Protein AF-A0A953JM19-F1 (afdb_monomer_lite)

Radius of gyration: 21.64 Å; chains: 1; bounding box: 44×24×73 Å

Secondary structure (DSSP, 8-state):
---SSGGGGGSS---TTTHHHHHHHHHHHHHHHHTT----HHHHHHHHHHHTTS-TT-HHHHHHHHHHHH--SGGGHHHHHHHHHHHHHHHHHHHHHHHHHHHHHHHHHTPPPHHHHHHHTT--

Structure (mmCIF, N/CA/C/O backbone):
data_AF-A0A953JM19-F1
#
_entry.id   AF-A0A953JM19-F1
#
loop_
_atom_site.group_PDB
_atom_site.id
_atom_site.type_symbol
_atom_site.label_atom_id
_atom_site.label_alt_id
_atom_site.label_comp_id
_atom_site.label_asym_id
_atom_site.label_entity_id
_atom_site.label_seq_id
_atom_site.pdbx_PDB_ins_code
_atom_site.Cartn_x
_atom_site.Cartn_y
_atom_site.Cartn_z
_atom_site.occupancy
_atom_site.B_iso_or_equiv
_atom_site.auth_seq_id
_atom_site.auth_comp_id
_atom_site.auth_asym_id
_atom_site.auth_atom_id
_atom_site.pdbx_PDB_model_num
ATOM 1 N N . MET A 1 1 ? 21.777 -11.197 17.046 1.00 41.91 1 MET A N 1
ATOM 2 C CA . MET A 1 1 ? 21.443 -10.700 15.691 1.00 41.91 1 MET A CA 1
ATOM 3 C C . MET A 1 1 ? 19.982 -10.290 15.725 1.00 41.91 1 MET A C 1
ATOM 5 O O . MET A 1 1 ? 19.104 -11.101 15.475 1.00 41.91 1 MET A O 1
ATOM 9 N N . SER A 1 2 ? 19.749 -9.074 16.212 1.00 42.09 2 SER A N 1
ATOM 10 C CA . SER A 1 2 ? 18.613 -8.709 17.068 1.00 42.09 2 SER A CA 1
ATOM 11 C C . SER A 1 2 ? 17.627 -7.744 16.399 1.00 42.09 2 SER A C 1
ATOM 13 O O . SER A 1 2 ? 17.140 -6.831 17.051 1.00 42.09 2 SER A O 1
ATOM 15 N N . ASP A 1 3 ? 17.311 -7.939 15.116 1.00 39.09 3 ASP A N 1
ATOM 16 C CA . ASP A 1 3 ? 16.615 -6.908 14.322 1.00 39.09 3 ASP A CA 1
ATOM 17 C C . ASP A 1 3 ? 15.365 -7.389 13.561 1.00 39.09 3 ASP A C 1
ATOM 19 O O . ASP A 1 3 ? 15.067 -6.928 12.462 1.00 39.09 3 ASP A O 1
ATOM 23 N N . LEU A 1 4 ? 14.579 -8.299 14.151 1.00 40.91 4 LEU A N 1
ATOM 24 C CA . LEU A 1 4 ? 13.242 -8.643 13.625 1.00 40.91 4 LEU A CA 1
ATOM 25 C C . LEU A 1 4 ? 12.079 -7.992 14.398 1.00 40.91 4 LEU A C 1
ATOM 27 O O . LEU A 1 4 ? 10.954 -7.976 13.907 1.00 40.91 4 LEU A O 1
ATOM 31 N N . ALA A 1 5 ? 12.340 -7.403 15.571 1.00 34.78 5 ALA A N 1
ATOM 32 C CA . ALA A 1 5 ? 11.312 -6.769 16.406 1.00 34.78 5 ALA A CA 1
ATOM 33 C C . ALA A 1 5 ? 11.057 -5.283 16.067 1.00 34.78 5 ALA A C 1
ATOM 35 O O . ALA A 1 5 ? 10.039 -4.729 16.470 1.00 34.78 5 ALA A O 1
ATOM 36 N N . SER A 1 6 ? 11.938 -4.636 15.294 1.00 34.44 6 SER A N 1
ATOM 37 C CA . SER A 1 6 ? 11.871 -3.185 15.039 1.00 34.44 6 SER A CA 1
ATOM 38 C C . SER A 1 6 ? 10.896 -2.789 13.912 1.00 34.44 6 SER A C 1
ATOM 40 O O . SER A 1 6 ? 10.462 -1.643 13.817 1.00 34.44 6 SER A O 1
ATOM 42 N N . ALA A 1 7 ? 10.467 -3.738 13.069 1.00 38.97 7 ALA A N 1
ATOM 43 C CA . ALA A 1 7 ? 9.561 -3.454 11.949 1.00 38.97 7 ALA A CA 1
ATOM 44 C C . ALA A 1 7 ? 8.065 -3.424 12.327 1.00 38.97 7 ALA A C 1
ATOM 46 O O . ALA A 1 7 ? 7.259 -2.901 11.557 1.00 38.97 7 ALA A O 1
ATOM 47 N N . ALA A 1 8 ? 7.684 -3.949 13.498 1.00 36.97 8 ALA A N 1
ATOM 48 C CA . ALA A 1 8 ? 6.287 -4.009 13.944 1.00 36.97 8 ALA A CA 1
ATOM 49 C C . ALA A 1 8 ? 5.750 -2.663 14.480 1.00 36.97 8 ALA A C 1
ATOM 51 O O . ALA A 1 8 ? 4.544 -2.497 14.654 1.00 36.97 8 ALA A O 1
ATOM 52 N N . THR A 1 9 ? 6.620 -1.672 14.695 1.00 39.19 9 THR A N 1
ATOM 53 C CA . THR A 1 9 ? 6.289 -0.433 15.423 1.00 39.19 9 THR A CA 1
ATOM 54 C C . THR A 1 9 ? 5.505 0.608 14.607 1.00 39.19 9 THR A C 1
ATOM 56 O O . THR A 1 9 ? 5.045 1.597 15.167 1.00 39.19 9 THR A O 1
ATOM 59 N N . VAL A 1 10 ? 5.268 0.411 13.304 1.00 43.84 10 VAL A N 1
ATOM 60 C CA . VAL A 1 10 ? 4.531 1.409 12.486 1.00 43.84 10 VAL A CA 1
ATOM 61 C C . VAL A 1 10 ? 3.037 1.081 12.321 1.00 43.84 10 VAL A C 1
ATOM 63 O O . VAL A 1 10 ? 2.272 1.926 11.870 1.00 43.84 10 VAL A O 1
ATOM 66 N N . ALA A 1 11 ? 2.572 -0.099 12.743 1.00 47.03 11 ALA A N 1
ATOM 67 C CA . ALA A 1 11 ? 1.174 -0.512 12.547 1.00 47.03 11 ALA A CA 1
ATOM 68 C C . ALA A 1 11 ? 0.172 0.109 13.549 1.00 47.03 11 ALA A C 1
ATOM 70 O O . ALA A 1 11 ? -1.027 -0.134 13.447 1.00 47.03 11 ALA A O 1
ATOM 71 N N . GLY A 1 12 ? 0.648 0.880 14.532 1.00 42.19 12 GLY A N 1
ATOM 72 C CA . GLY A 1 12 ? -0.142 1.207 15.720 1.00 42.19 12 GLY A CA 1
ATOM 73 C C . GLY A 1 12 ? -0.959 2.498 15.693 1.00 42.19 12 GLY A C 1
ATOM 74 O O . GLY A 1 12 ? -2.021 2.523 16.301 1.00 42.19 12 GLY A O 1
ATOM 75 N N . LEU A 1 13 ? -0.516 3.580 15.046 1.00 41.34 13 LEU A N 1
ATOM 76 C CA . LEU A 1 13 ? -1.146 4.896 15.240 1.00 41.34 13 LEU A CA 1
ATOM 77 C C . LEU A 1 13 ? -1.048 5.786 13.995 1.00 41.34 13 LEU A C 1
ATOM 79 O O . LEU A 1 13 ? -0.067 6.495 13.796 1.00 41.34 13 LEU A O 1
ATOM 83 N N . SER A 1 14 ? -2.113 5.847 13.202 1.00 45.81 14 SER A N 1
ATOM 84 C CA . SER A 1 14 ? -2.460 7.079 12.492 1.00 45.81 14 SER A CA 1
ATOM 85 C C . SER A 1 14 ? -3.971 7.124 12.320 1.00 45.81 14 SER A C 1
ATOM 87 O O . SER A 1 14 ? -4.570 6.207 11.761 1.00 45.81 14 SER A O 1
ATOM 89 N N . GLY A 1 15 ? -4.579 8.139 12.930 1.00 37.53 15 GLY A N 1
ATOM 90 C CA . GLY A 1 15 ? -6.020 8.301 13.046 1.00 37.53 15 GLY A CA 1
ATOM 91 C C . GLY A 1 15 ? -6.711 8.716 11.747 1.00 37.53 15 GLY A C 1
ATOM 92 O O . GLY A 1 15 ? -6.118 8.800 10.674 1.00 37.53 15 GLY A O 1
ATOM 93 N N . ALA A 1 16 ? -8.014 8.940 11.893 1.00 47.34 16 ALA A N 1
ATOM 94 C CA . ALA A 1 16 ? -8.989 9.216 10.850 1.00 47.34 16 ALA A CA 1
ATOM 95 C C . ALA A 1 16 ? -8.535 10.241 9.790 1.00 47.34 16 ALA A C 1
ATOM 97 O O . ALA A 1 16 ? -8.163 11.365 10.113 1.00 47.34 16 ALA A O 1
ATOM 98 N N . GLY A 1 17 ? -8.677 9.851 8.518 1.00 53.53 17 GLY A N 1
ATOM 99 C CA . GLY A 1 17 ? -8.618 10.737 7.353 1.00 53.53 17 GLY A CA 1
ATOM 100 C C . GLY A 1 17 ? -7.239 10.853 6.698 1.00 53.53 17 GLY A C 1
ATOM 101 O O . GLY A 1 17 ? -6.286 11.305 7.319 1.00 53.53 17 GLY A O 1
ATOM 102 N N . GLY A 1 18 ? -7.154 10.472 5.415 1.00 59.09 18 GLY A N 1
ATOM 103 C CA . GLY A 1 18 ? -6.075 10.790 4.459 1.00 59.09 18 GLY A CA 1
ATOM 104 C C . GLY A 1 18 ? -4.661 10.281 4.784 1.00 59.09 18 GLY A C 1
ATOM 105 O O . GLY A 1 18 ? -4.103 9.474 4.042 1.00 59.09 18 GLY A O 1
ATOM 106 N N . GLY A 1 19 ? -4.071 10.733 5.891 1.00 71.19 19 GLY A N 1
ATOM 107 C CA . GLY A 1 19 ? -2.691 10.446 6.290 1.00 71.19 19 GLY A CA 1
ATOM 108 C C . GLY A 1 19 ? -2.436 8.975 6.618 1.00 71.19 19 GLY A C 1
ATOM 109 O O . GLY A 1 19 ? -1.404 8.430 6.227 1.00 71.19 19 GLY A O 1
ATOM 110 N N . ALA A 1 20 ? -3.399 8.299 7.249 1.00 80.44 20 ALA A N 1
ATOM 111 C CA . ALA A 1 20 ? -3.298 6.868 7.533 1.00 80.44 20 ALA A CA 1
ATOM 112 C C . ALA A 1 20 ? -3.250 6.023 6.249 1.00 80.44 20 ALA A C 1
ATOM 114 O O . ALA A 1 20 ? -2.504 5.047 6.166 1.00 80.44 20 ALA A O 1
ATOM 115 N N . LEU A 1 21 ? -3.999 6.426 5.217 1.00 83.50 21 LEU A N 1
ATOM 116 C CA . LEU A 1 21 ? -4.015 5.725 3.936 1.00 83.50 21 LEU A CA 1
ATOM 117 C C . LEU A 1 21 ? -2.666 5.845 3.220 1.00 83.50 21 LEU A C 1
ATOM 119 O O . LEU A 1 21 ? -2.110 4.837 2.787 1.00 83.50 21 LEU A O 1
ATOM 123 N N . ALA A 1 22 ? -2.110 7.057 3.153 1.00 88.12 22 ALA A N 1
ATOM 124 C CA . ALA A 1 22 ? -0.795 7.288 2.562 1.00 88.12 22 ALA A CA 1
ATOM 125 C C . ALA A 1 22 ? 0.310 6.516 3.307 1.00 88.12 22 ALA A C 1
ATOM 127 O O . ALA A 1 22 ? 1.173 5.902 2.678 1.00 88.12 22 ALA A O 1
ATOM 128 N N . ALA A 1 23 ? 0.262 6.485 4.643 1.00 88.56 23 ALA A N 1
ATOM 129 C CA . ALA A 1 23 ? 1.206 5.724 5.458 1.00 88.56 23 ALA A CA 1
ATOM 130 C C . ALA A 1 23 ? 1.127 4.211 5.183 1.00 88.56 23 ALA A C 1
ATOM 132 O O . ALA A 1 23 ? 2.165 3.564 5.008 1.00 88.56 23 ALA A O 1
ATOM 133 N N . ASN A 1 24 ? -0.088 3.664 5.082 1.00 88.81 24 ASN A N 1
ATOM 134 C CA . ASN A 1 24 ? -0.313 2.257 4.752 1.00 88.81 24 ASN A CA 1
ATOM 135 C C . ASN A 1 24 ? 0.183 1.921 3.342 1.00 88.81 24 ASN A C 1
ATOM 137 O O . ASN A 1 24 ? 0.870 0.917 3.158 1.00 88.81 24 ASN A O 1
ATOM 141 N N . LEU A 1 25 ? -0.086 2.785 2.359 1.00 92.12 25 LEU A N 1
ATOM 142 C CA . LEU A 1 25 ? 0.394 2.604 0.990 1.00 92.12 25 LEU A CA 1
ATOM 143 C C . LEU A 1 25 ? 1.927 2.617 0.919 1.00 92.12 25 LEU A C 1
ATOM 145 O O . LEU A 1 25 ? 2.526 1.749 0.288 1.00 92.12 25 LEU A O 1
ATOM 149 N N . LEU A 1 26 ? 2.583 3.546 1.620 1.00 93.38 26 LEU A N 1
ATOM 150 C CA . LEU A 1 26 ? 4.044 3.589 1.726 1.00 93.38 26 LEU A CA 1
ATOM 151 C C . LEU A 1 26 ? 4.607 2.323 2.386 1.00 93.38 26 LEU A C 1
ATOM 153 O O . LEU A 1 26 ? 5.637 1.804 1.952 1.00 93.38 26 LEU A O 1
ATOM 157 N N . ALA A 1 27 ? 3.953 1.812 3.433 1.00 92.50 27 ALA A N 1
ATOM 158 C CA . ALA A 1 27 ? 4.347 0.560 4.074 1.00 92.50 27 ALA A CA 1
ATOM 159 C C . ALA A 1 27 ? 4.232 -0.629 3.111 1.00 92.50 27 ALA A C 1
ATOM 161 O O . ALA A 1 27 ? 5.160 -1.439 3.027 1.00 92.50 27 ALA A O 1
ATOM 162 N N . PHE A 1 28 ? 3.152 -0.686 2.333 1.00 94.06 28 PHE A N 1
ATOM 163 C CA . PHE A 1 28 ? 2.948 -1.704 1.311 1.00 94.06 28 PHE A CA 1
ATOM 164 C C . PHE A 1 28 ? 3.980 -1.602 0.175 1.00 94.06 28 PHE A C 1
ATOM 166 O O . PHE A 1 28 ? 4.622 -2.594 -0.157 1.00 94.06 28 PHE A O 1
ATOM 173 N N . ALA A 1 29 ? 4.264 -0.404 -0.344 1.00 94.44 29 ALA A N 1
ATOM 174 C CA . ALA A 1 29 ? 5.305 -0.194 -1.355 1.00 94.44 29 ALA A CA 1
ATOM 175 C C . ALA A 1 29 ? 6.695 -0.648 -0.865 1.00 94.44 29 ALA A C 1
ATOM 177 O O . ALA A 1 29 ? 7.458 -1.269 -1.609 1.00 94.44 29 ALA A O 1
ATOM 178 N N . ARG A 1 30 ? 7.022 -0.410 0.415 1.00 93.12 30 ARG A N 1
ATOM 179 C CA . ARG A 1 30 ? 8.256 -0.929 1.037 1.00 93.12 30 ARG A CA 1
ATOM 180 C C . ARG A 1 30 ? 8.257 -2.451 1.156 1.00 93.12 30 ARG A C 1
ATOM 182 O O . ARG A 1 30 ? 9.316 -3.061 1.022 1.00 93.12 30 ARG A O 1
ATOM 189 N N . LEU A 1 31 ? 7.114 -3.071 1.450 1.00 93.81 31 LEU A N 1
ATOM 190 C CA . LEU A 1 31 ? 6.981 -4.529 1.461 1.00 93.81 31 LEU A CA 1
ATOM 191 C C . LEU A 1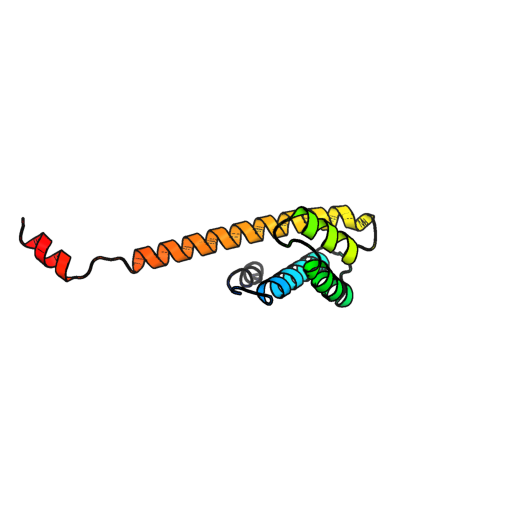 31 ? 7.267 -5.102 0.069 1.00 93.81 31 LEU A C 1
ATOM 193 O O . LEU A 1 31 ? 8.128 -5.967 -0.049 1.00 93.81 31 LEU A O 1
ATOM 197 N N . LEU A 1 32 ? 6.628 -4.565 -0.973 1.00 94.44 32 LEU A N 1
ATOM 198 C CA . LEU A 1 32 ? 6.825 -5.009 -2.355 1.00 94.44 32 LEU A CA 1
ATOM 199 C C . LEU A 1 32 ? 8.282 -4.871 -2.804 1.00 94.44 32 LEU A C 1
ATOM 201 O O . LEU A 1 32 ? 8.845 -5.812 -3.357 1.00 94.44 32 LEU A O 1
ATOM 205 N N . ARG A 1 33 ? 8.933 -3.747 -2.482 1.00 93.50 33 ARG A N 1
ATOM 206 C CA . ARG A 1 33 ? 10.351 -3.539 -2.805 1.00 93.50 33 ARG A CA 1
ATOM 207 C C . ARG A 1 33 ? 11.262 -4.560 -2.125 1.00 93.50 33 ARG A C 1
ATOM 209 O O . ARG A 1 33 ? 12.179 -5.071 -2.755 1.00 93.50 33 ARG A O 1
ATOM 216 N N . ARG A 1 34 ? 11.001 -4.886 -0.854 1.00 93.00 34 ARG A N 1
ATOM 217 C CA . ARG A 1 34 ? 11.743 -5.934 -0.127 1.00 93.00 34 ARG A CA 1
ATOM 218 C C . ARG A 1 34 ? 11.474 -7.333 -0.679 1.00 93.00 34 ARG A C 1
ATOM 220 O O . ARG A 1 34 ? 12.357 -8.177 -0.609 1.00 93.00 34 ARG A O 1
ATOM 227 N N . ALA A 1 35 ? 10.289 -7.559 -1.240 1.00 90.88 35 ALA A N 1
ATOM 228 C CA . ALA A 1 35 ? 9.920 -8.805 -1.903 1.00 90.88 35 ALA A CA 1
ATOM 229 C C . ALA A 1 35 ? 10.501 -8.940 -3.326 1.00 90.88 35 ALA A C 1
ATOM 231 O O . ALA A 1 35 ? 10.352 -9.992 -3.938 1.00 90.88 35 ALA A O 1
ATOM 232 N N . GLY A 1 36 ? 11.169 -7.904 -3.850 1.00 91.50 36 GLY A N 1
ATOM 233 C CA . GLY A 1 36 ? 11.790 -7.913 -5.178 1.00 91.50 36 GLY A CA 1
ATOM 234 C C . GLY A 1 36 ? 10.933 -7.313 -6.295 1.00 91.50 36 GLY A C 1
ATOM 235 O O . GLY A 1 36 ? 11.347 -7.350 -7.450 1.00 91.50 36 GLY A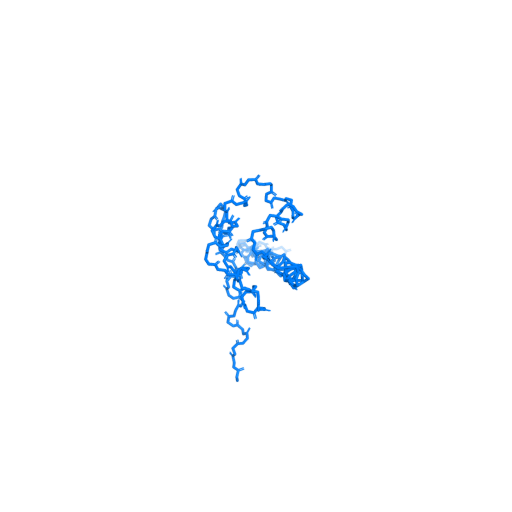 O 1
ATOM 236 N N . LEU A 1 37 ? 9.770 -6.727 -5.981 1.00 94.06 37 LEU A N 1
ATOM 237 C CA . LEU A 1 37 ? 8.975 -5.992 -6.966 1.00 94.06 37 LEU A CA 1
ATOM 238 C C . LEU A 1 37 ? 9.584 -4.595 -7.209 1.00 94.06 37 LEU A C 1
ATOM 240 O O . LEU A 1 37 ? 9.782 -3.842 -6.245 1.00 94.06 37 LEU A O 1
ATOM 244 N N . PRO A 1 38 ? 9.848 -4.199 -8.468 1.00 90.81 38 PRO A N 1
ATOM 245 C CA . PRO A 1 38 ? 10.400 -2.888 -8.791 1.00 90.81 38 PRO A CA 1
ATOM 246 C C . PRO A 1 38 ? 9.316 -1.804 -8.692 1.00 90.81 38 PRO A C 1
ATOM 248 O O . PRO A 1 38 ? 8.747 -1.393 -9.695 1.00 90.81 38 PRO A O 1
ATOM 251 N N . VAL A 1 39 ? 9.032 -1.347 -7.468 1.00 93.25 39 VAL A N 1
ATOM 252 C CA . VAL A 1 39 ? 8.071 -0.265 -7.191 1.00 93.25 39 VAL A CA 1
ATOM 253 C C . VAL A 1 39 ? 8.807 1.047 -6.920 1.00 93.25 39 VAL A C 1
ATOM 255 O O . VAL A 1 39 ? 9.537 1.185 -5.923 1.00 93.25 39 VAL A O 1
ATOM 258 N N . GLY A 1 40 ? 8.588 2.022 -7.798 1.00 91.25 40 GLY A N 1
ATOM 259 C CA . GLY A 1 40 ? 9.125 3.374 -7.731 1.00 91.25 40 GLY A CA 1
ATOM 260 C C . GLY A 1 40 ? 8.257 4.357 -6.938 1.00 91.25 40 GLY A C 1
ATOM 261 O O . GLY A 1 40 ? 7.151 4.057 -6.484 1.00 91.25 40 GLY A O 1
ATOM 262 N N . ALA A 1 41 ? 8.782 5.572 -6.763 1.00 90.81 41 ALA A N 1
ATOM 263 C CA . ALA A 1 41 ? 8.042 6.671 -6.141 1.00 90.81 41 ALA A CA 1
ATOM 264 C C . ALA A 1 41 ? 6.826 7.084 -6.987 1.00 90.81 41 ALA A C 1
ATOM 266 O O . ALA A 1 41 ? 5.748 7.293 -6.438 1.00 90.81 41 ALA A O 1
ATOM 267 N N . THR A 1 42 ? 6.984 7.120 -8.314 1.00 94.31 42 THR A N 1
ATOM 268 C CA . THR A 1 42 ? 5.905 7.419 -9.263 1.00 94.31 42 THR A CA 1
ATOM 269 C C . THR A 1 42 ? 4.746 6.437 -9.130 1.00 94.31 42 THR A C 1
ATOM 271 O O . THR A 1 42 ? 3.618 6.875 -8.950 1.00 94.31 42 THR A O 1
ATOM 274 N N . ASP A 1 43 ? 5.021 5.127 -9.091 1.00 94.81 43 ASP A N 1
ATOM 275 C CA . ASP A 1 43 ? 3.978 4.104 -8.914 1.00 94.81 43 ASP A CA 1
ATOM 276 C C . ASP A 1 43 ? 3.206 4.304 -7.603 1.00 94.81 43 ASP A C 1
ATOM 278 O O . ASP A 1 43 ? 2.002 4.082 -7.533 1.00 94.81 43 ASP A O 1
ATOM 282 N N . THR A 1 44 ? 3.897 4.756 -6.551 1.00 94.25 44 THR A N 1
ATOM 283 C CA . THR A 1 44 ? 3.283 5.018 -5.243 1.00 94.25 44 THR A CA 1
ATOM 284 C C . THR A 1 44 ? 2.376 6.253 -5.284 1.00 94.25 44 THR A C 1
ATOM 286 O O . THR A 1 44 ? 1.303 6.242 -4.685 1.00 94.25 44 THR A O 1
ATOM 289 N N . LEU A 1 45 ? 2.774 7.309 -6.000 1.00 94.19 45 LEU A N 1
ATOM 290 C CA . LEU A 1 45 ? 1.945 8.502 -6.205 1.00 94.19 45 LEU A CA 1
ATOM 291 C C . LEU A 1 45 ? 0.716 8.186 -7.061 1.00 94.19 45 LEU A C 1
ATOM 293 O O . LEU A 1 45 ? -0.403 8.488 -6.654 1.00 94.19 45 LEU A O 1
ATOM 297 N N . SER A 1 46 ? 0.906 7.497 -8.186 1.00 95.56 46 SER A N 1
ATOM 298 C CA . SER A 1 46 ? -0.193 7.064 -9.049 1.00 95.56 46 SER A CA 1
ATOM 299 C C . SER A 1 46 ? -1.140 6.105 -8.327 1.00 95.56 46 SER A C 1
ATOM 301 O O . SER A 1 46 ? -2.348 6.150 -8.542 1.00 95.56 46 SER A O 1
ATOM 303 N N . ALA A 1 47 ? -0.624 5.261 -7.428 1.00 95.56 47 ALA A N 1
ATOM 304 C CA . ALA A 1 47 ? -1.455 4.409 -6.591 1.00 95.56 47 ALA A CA 1
ATOM 305 C C . ALA A 1 47 ? -2.305 5.244 -5.626 1.00 95.56 47 ALA A C 1
ATOM 307 O O . ALA A 1 47 ? -3.494 4.977 -5.490 1.00 95.56 47 ALA A O 1
ATOM 308 N N . LEU A 1 48 ? -1.738 6.278 -4.996 1.00 93.44 48 LEU A N 1
ATOM 309 C CA . LEU A 1 48 ? -2.499 7.174 -4.125 1.00 93.44 48 LEU A CA 1
ATOM 310 C C . LEU A 1 48 ? -3.629 7.868 -4.893 1.00 93.44 48 LEU A C 1
ATOM 312 O O . LEU A 1 48 ? -4.756 7.885 -4.409 1.00 93.44 48 LEU A O 1
ATOM 316 N N . GLU A 1 49 ? -3.348 8.380 -6.092 1.00 93.56 49 GLU A N 1
ATOM 317 C CA . GLU A 1 49 ? -4.354 8.979 -6.975 1.00 93.56 49 GLU A CA 1
ATOM 318 C C . GLU A 1 49 ? -5.438 7.969 -7.367 1.00 93.56 49 GLU A C 1
ATOM 320 O O . GLU A 1 49 ? -6.624 8.258 -7.212 1.00 93.56 49 GLU A O 1
ATOM 325 N N . ALA A 1 50 ? -5.066 6.759 -7.791 1.00 95.25 50 ALA A N 1
ATOM 326 C CA . ALA A 1 50 ? -6.019 5.714 -8.164 1.00 95.25 50 ALA A CA 1
ATOM 327 C C . ALA A 1 50 ? -6.947 5.324 -7.002 1.00 95.25 50 ALA A C 1
ATOM 329 O O . ALA A 1 50 ? -8.142 5.116 -7.207 1.00 95.25 50 ALA A O 1
ATOM 330 N N . LEU A 1 51 ? -6.428 5.289 -5.770 1.00 93.31 51 LEU 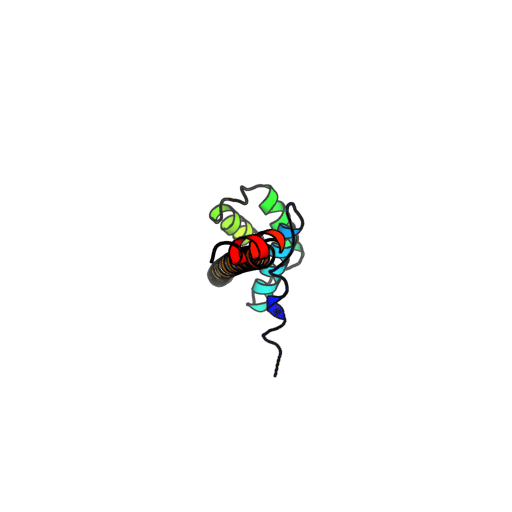A N 1
ATOM 331 C CA . LEU A 1 51 ? -7.229 5.012 -4.575 1.00 93.31 51 LEU A CA 1
ATOM 332 C C . LEU A 1 51 ? -8.280 6.096 -4.284 1.00 93.31 51 LEU A C 1
ATOM 334 O O . LEU A 1 51 ? -9.260 5.803 -3.607 1.00 93.31 51 LEU A O 1
ATOM 338 N N . THR A 1 52 ? -8.119 7.322 -4.797 1.00 91.75 52 THR A N 1
ATOM 339 C CA . THR A 1 52 ? -9.146 8.378 -4.675 1.00 91.75 52 THR A CA 1
ATOM 340 C C . THR A 1 52 ? -10.327 8.196 -5.629 1.00 91.75 52 THR A C 1
ATOM 342 O O . THR A 1 52 ? -11.359 8.833 -5.439 1.00 91.75 52 THR A O 1
ATOM 345 N N . GLN A 1 53 ? -10.187 7.340 -6.647 1.00 95.25 53 GLN A N 1
ATOM 346 C CA . GLN A 1 53 ? -11.178 7.140 -7.711 1.00 95.25 53 GLN A CA 1
ATOM 347 C C . GLN A 1 53 ? -12.081 5.921 -7.482 1.00 95.25 53 GLN A C 1
ATOM 349 O O . GLN A 1 53 ? -12.967 5.645 -8.288 1.00 95.25 53 GLN A O 1
ATOM 354 N N . ILE A 1 54 ? -11.842 5.169 -6.408 1.00 93.56 54 ILE A N 1
ATOM 355 C CA . ILE A 1 54 ? -12.522 3.907 -6.109 1.00 93.56 54 ILE A CA 1
ATOM 356 C C . ILE A 1 54 ? -13.117 3.929 -4.704 1.00 93.56 54 ILE A C 1
ATOM 358 O O . ILE A 1 54 ? -12.753 4.758 -3.868 1.00 93.56 54 ILE A O 1
ATOM 362 N N . ASP A 1 55 ? -13.982 2.961 -4.412 1.00 89.94 55 ASP A N 1
ATOM 363 C CA . ASP A 1 55 ? -14.400 2.717 -3.036 1.00 89.94 55 ASP A CA 1
ATOM 364 C C . ASP A 1 55 ? -13.292 1.984 -2.262 1.00 89.94 55 ASP A C 1
ATOM 366 O O . ASP A 1 55 ? -13.041 0.795 -2.469 1.00 89.94 55 ASP A O 1
ATOM 370 N N . ILE A 1 56 ? -12.642 2.694 -1.334 1.00 88.00 56 ILE A N 1
ATOM 371 C CA . ILE A 1 56 ? -11.594 2.142 -0.462 1.00 88.00 56 ILE A CA 1
ATOM 372 C C . ILE A 1 56 ? -12.119 1.024 0.463 1.00 88.00 56 ILE A C 1
ATOM 374 O O . ILE A 1 56 ? -11.334 0.223 0.975 1.00 88.00 56 ILE A O 1
ATOM 378 N N . GLY A 1 57 ? -13.435 0.967 0.694 1.00 87.50 57 GLY A N 1
ATOM 379 C CA . GLY A 1 57 ? -14.095 -0.094 1.450 1.00 87.50 57 GLY A CA 1
ATOM 380 C C . GLY A 1 57 ? -14.177 -1.419 0.688 1.00 87.50 57 GLY A C 1
ATOM 381 O O . GLY A 1 57 ? -14.189 -2.482 1.315 1.00 87.50 57 GLY A O 1
ATOM 382 N N . ASP A 1 58 ? -14.166 -1.391 -0.650 1.00 90.44 58 ASP A N 1
ATOM 383 C CA . ASP A 1 58 ? -14.138 -2.601 -1.473 1.00 90.44 58 ASP A CA 1
ATOM 384 C C . ASP A 1 58 ? -12.693 -3.059 -1.695 1.00 90.44 58 ASP A C 1
ATOM 386 O O . ASP A 1 58 ? -11.970 -2.607 -2.588 1.00 90.44 58 ASP A O 1
ATOM 390 N N . ARG A 1 59 ? -12.285 -4.052 -0.901 1.00 90.31 59 ARG A N 1
ATOM 391 C CA . ARG A 1 59 ? -10.960 -4.678 -0.988 1.00 90.31 59 ARG A CA 1
ATOM 392 C C . ARG A 1 59 ? -10.600 -5.145 -2.404 1.00 90.31 59 ARG A C 1
ATOM 394 O O . ARG A 1 59 ? -9.419 -5.1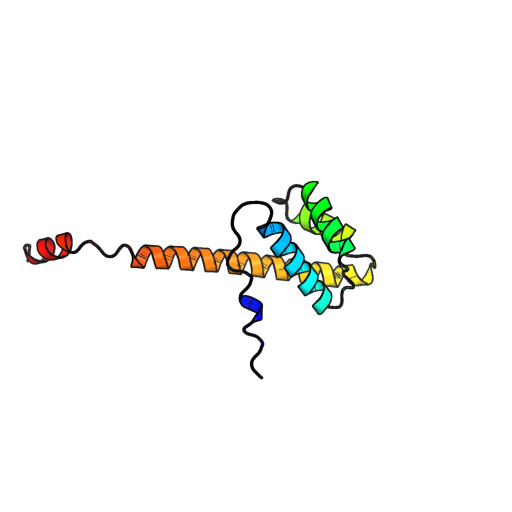32 -2.750 1.00 90.31 59 ARG A O 1
ATOM 401 N N . ARG A 1 60 ? -11.571 -5.564 -3.222 1.00 94.50 60 ARG A N 1
ATOM 402 C CA . ARG A 1 60 ? -11.309 -6.018 -4.598 1.00 94.50 60 ARG A CA 1
ATOM 403 C C . ARG A 1 60 ? -10.973 -4.848 -5.514 1.00 94.50 60 ARG A C 1
ATOM 405 O O . ARG A 1 60 ? -10.079 -4.987 -6.340 1.00 94.50 60 ARG A O 1
ATOM 412 N N . GLN A 1 61 ? -11.644 -3.706 -5.350 1.00 95.44 61 GLN A N 1
ATOM 413 C CA . GLN A 1 61 ? -11.320 -2.494 -6.108 1.00 95.44 61 GLN A CA 1
ATOM 414 C C . GLN A 1 61 ? -9.927 -1.987 -5.740 1.00 95.44 61 GLN A C 1
ATOM 416 O O . GLN A 1 61 ? -9.133 -1.688 -6.628 1.00 95.44 61 GLN A O 1
ATOM 421 N N . VAL A 1 62 ? -9.597 -1.976 -4.445 1.00 94.81 62 VAL A N 1
ATOM 422 C CA . VAL A 1 62 ? -8.264 -1.592 -3.956 1.00 94.81 62 VAL A CA 1
ATOM 423 C C . VAL A 1 62 ? -7.183 -2.509 -4.526 1.00 94.81 62 VAL A C 1
ATOM 425 O O . VAL A 1 62 ? -6.176 -2.028 -5.040 1.00 94.81 62 VAL A O 1
ATOM 428 N N . HIS A 1 63 ? -7.400 -3.826 -4.487 1.00 96.25 63 HIS A N 1
ATOM 429 C CA . HIS A 1 63 ? -6.483 -4.803 -5.082 1.00 96.25 63 HIS A CA 1
ATOM 430 C C . HIS A 1 63 ? -6.274 -4.551 -6.578 1.00 96.25 63 HIS A C 1
ATOM 432 O O . HIS A 1 63 ? -5.131 -4.433 -7.019 1.00 96.25 63 HIS A O 1
ATOM 438 N N . ALA A 1 64 ? -7.361 -4.412 -7.340 1.00 96.94 64 ALA A N 1
ATOM 439 C CA . ALA A 1 64 ? -7.303 -4.202 -8.781 1.00 96.94 64 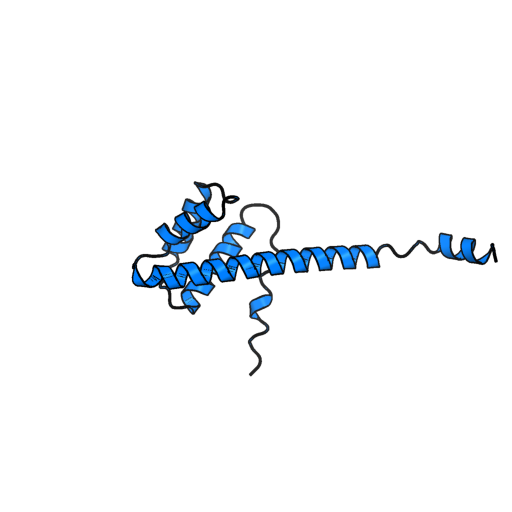ALA A CA 1
ATOM 440 C C . ALA A 1 64 ? -6.591 -2.891 -9.149 1.00 96.94 64 ALA A C 1
ATOM 442 O O . ALA 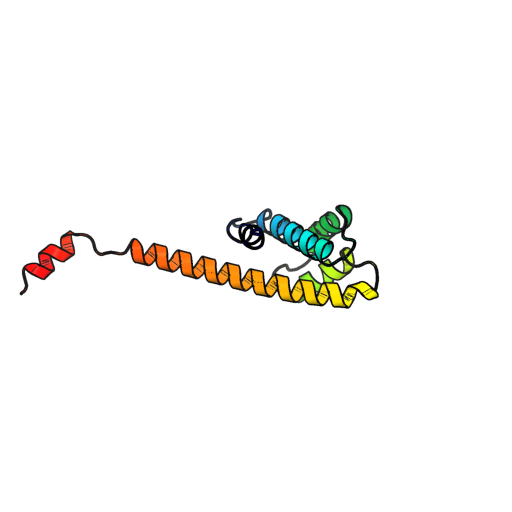A 1 64 ? -5.730 -2.896 -10.028 1.00 96.94 64 ALA A O 1
ATOM 443 N N . ALA A 1 65 ? -6.893 -1.791 -8.453 1.00 96.94 65 ALA A N 1
ATOM 444 C CA . ALA A 1 65 ? -6.276 -0.488 -8.693 1.00 96.94 65 ALA A CA 1
ATOM 445 C C . ALA A 1 65 ? -4.772 -0.500 -8.392 1.00 96.94 65 ALA A C 1
ATOM 447 O O . ALA A 1 65 ? -3.967 -0.082 -9.223 1.00 96.94 65 ALA A O 1
ATOM 448 N N . LEU A 1 66 ? -4.372 -1.039 -7.236 1.00 96.06 66 LEU A N 1
ATOM 449 C CA . LEU A 1 66 ? -2.957 -1.139 -6.877 1.00 96.06 66 LEU A CA 1
ATOM 450 C C . LEU A 1 66 ? -2.198 -2.062 -7.829 1.00 96.06 66 LEU A C 1
ATOM 452 O O . LEU A 1 66 ? -1.095 -1.727 -8.252 1.00 96.06 66 LEU A O 1
ATOM 456 N N . ARG A 1 67 ? -2.788 -3.197 -8.217 1.00 96.69 67 ARG A N 1
ATOM 457 C CA . ARG A 1 67 ? -2.160 -4.115 -9.170 1.00 96.69 67 ARG A CA 1
ATOM 458 C C . ARG A 1 67 ? -1.977 -3.472 -10.542 1.00 96.69 67 ARG A C 1
ATOM 460 O O . ARG A 1 67 ? -0.933 -3.665 -11.152 1.00 96.69 67 ARG A O 1
ATOM 467 N N . ALA A 1 68 ? -2.961 -2.706 -11.009 1.00 96.06 68 ALA A N 1
ATOM 468 C CA . ALA A 1 68 ? -2.898 -2.026 -12.300 1.00 96.06 68 ALA A CA 1
ATOM 469 C C . ALA A 1 68 ? -1.786 -0.969 -12.363 1.00 96.06 68 ALA A C 1
ATOM 471 O O . ALA A 1 68 ? -1.172 -0.798 -13.411 1.00 96.06 68 ALA A O 1
ATOM 472 N N . VAL A 1 69 ? -1.521 -0.275 -11.254 1.00 96.38 69 VAL A N 1
ATOM 473 C CA . VAL A 1 69 ? -0.552 0.830 -11.217 1.00 96.38 69 VAL A CA 1
ATOM 474 C C . VAL A 1 69 ? 0.850 0.378 -10.807 1.00 96.38 69 VAL A C 1
ATOM 476 O O . VAL A 1 69 ? 1.838 0.899 -11.312 1.00 96.38 69 VAL A O 1
ATOM 479 N N . MET A 1 70 ? 0.960 -0.581 -9.886 1.00 95.44 70 MET A N 1
ATOM 480 C CA . MET A 1 70 ? 2.243 -0.960 -9.281 1.00 95.44 70 MET A CA 1
ATOM 481 C C . MET A 1 70 ? 2.917 -2.152 -9.971 1.00 95.44 70 MET A C 1
ATOM 483 O O . MET A 1 70 ? 4.049 -2.489 -9.621 1.00 95.44 70 MET A O 1
ATOM 487 N N . VAL A 1 71 ? 2.238 -2.830 -10.905 1.00 96.25 71 VAL A N 1
ATOM 488 C CA . VAL A 1 71 ? 2.722 -4.084 -11.495 1.00 96.25 71 VAL A CA 1
ATOM 489 C C . VAL A 1 71 ? 2.801 -3.998 -13.015 1.00 96.25 71 VAL A C 1
ATOM 491 O O . VAL A 1 71 ? 1.814 -4.146 -13.728 1.00 96.25 71 VAL A O 1
ATOM 494 N N . HIS A 1 72 ? 4.027 -3.839 -13.513 1.00 94.06 72 HIS A N 1
ATOM 495 C CA . HIS A 1 72 ? 4.301 -3.608 -14.938 1.00 94.06 72 HIS A CA 1
ATOM 496 C C . HIS A 1 72 ? 4.593 -4.879 -15.747 1.00 94.06 72 HIS A C 1
ATOM 498 O O . HIS A 1 72 ? 4.599 -4.852 -16.975 1.00 94.06 72 HIS A O 1
ATOM 504 N N . ARG A 1 73 ? 4.858 -6.009 -15.079 1.00 94.38 73 ARG A N 1
ATOM 505 C CA . ARG A 1 73 ? 5.162 -7.298 -15.722 1.00 94.38 73 ARG A CA 1
ATOM 506 C C . ARG A 1 73 ? 4.260 -8.394 -15.182 1.00 94.38 73 ARG A C 1
ATOM 508 O O . ARG A 1 73 ? 4.029 -8.478 -13.979 1.00 94.38 73 ARG A O 1
ATOM 515 N N . ARG A 1 74 ? 3.814 -9.291 -16.064 1.00 94.44 74 ARG A N 1
ATOM 516 C CA . ARG A 1 74 ? 2.949 -10.421 -15.691 1.00 94.44 74 ARG A CA 1
ATOM 517 C C . ARG A 1 74 ? 3.593 -11.351 -14.658 1.00 94.44 74 ARG A C 1
ATOM 519 O O . ARG A 1 74 ? 2.897 -11.848 -13.784 1.00 94.44 74 ARG A O 1
ATOM 526 N N . GLU A 1 75 ? 4.908 -11.542 -14.724 1.00 95.00 75 GLU A N 1
ATOM 527 C CA . GLU A 1 75 ? 5.675 -12.363 -13.769 1.00 95.00 75 GLU A CA 1
ATOM 528 C C . GLU A 1 75 ? 5.591 -11.860 -12.316 1.00 95.00 75 GLU A C 1
ATOM 530 O O . GLU A 1 75 ? 5.824 -12.611 -11.376 1.00 95.00 75 GLU A O 1
ATOM 535 N N . HIS A 1 76 ? 5.223 -10.594 -12.112 1.00 95.81 76 HIS A N 1
ATOM 536 C CA . HIS A 1 76 ? 5.082 -9.982 -10.794 1.00 95.81 76 HIS A CA 1
ATOM 537 C C . HIS A 1 76 ? 3.661 -10.086 -10.222 1.00 95.81 76 HIS A C 1
ATOM 539 O O . HIS A 1 76 ? 3.439 -9.679 -9.083 1.00 95.81 76 HIS A O 1
ATOM 545 N N . PHE A 1 77 ? 2.699 -10.630 -10.976 1.00 95.31 77 PHE A N 1
ATOM 546 C CA . PHE A 1 77 ? 1.296 -10.694 -10.554 1.00 95.31 77 PHE A CA 1
ATOM 547 C C . PHE A 1 77 ? 1.125 -11.587 -9.327 1.00 95.31 77 PHE A C 1
ATOM 549 O O . PHE A 1 77 ? 0.535 -11.161 -8.340 1.00 95.31 77 PHE A O 1
ATOM 556 N N . GLU A 1 78 ? 1.690 -12.794 -9.363 1.00 95.50 78 GLU A N 1
ATOM 557 C CA . GLU A 1 78 ? 1.575 -13.746 -8.255 1.00 95.50 78 GLU A CA 1
ATOM 558 C C . GLU A 1 78 ? 2.243 -13.210 -6.987 1.00 95.50 78 GLU A C 1
ATOM 560 O O . GLU A 1 78 ? 1.658 -13.259 -5.906 1.00 95.50 78 GLU A O 1
ATOM 565 N N . LEU A 1 79 ? 3.436 -12.623 -7.119 1.00 95.00 79 LEU A N 1
ATOM 566 C CA . LEU A 1 79 ? 4.159 -12.033 -5.994 1.00 95.00 79 LEU A CA 1
ATOM 567 C C . LEU A 1 79 ? 3.382 -10.867 -5.365 1.00 95.00 79 LEU A C 1
ATOM 569 O O . LEU A 1 79 ? 3.291 -10.773 -4.140 1.00 95.00 79 LEU A O 1
ATOM 573 N N . PHE A 1 80 ? 2.787 -10.006 -6.193 1.00 96.75 80 PHE A N 1
ATOM 574 C CA . PHE A 1 80 ? 1.914 -8.934 -5.727 1.00 96.75 80 PHE A CA 1
ATOM 575 C C . PHE A 1 80 ? 0.684 -9.483 -4.996 1.00 96.75 80 PHE A C 1
ATOM 577 O O . PHE A 1 80 ? 0.383 -9.032 -3.891 1.00 96.75 80 PHE A O 1
ATOM 584 N N . ASP A 1 81 ? -0.009 -10.464 -5.583 1.00 96.00 81 ASP A N 1
ATOM 585 C CA . ASP A 1 81 ? -1.229 -11.042 -5.018 1.00 96.00 81 ASP A CA 1
ATOM 586 C C . ASP A 1 81 ? -0.950 -11.653 -3.631 1.00 96.00 81 ASP A C 1
ATOM 588 O O . ASP A 1 81 ? -1.684 -11.390 -2.675 1.00 96.00 81 ASP A O 1
ATOM 592 N N . GLN A 1 82 ? 0.162 -12.379 -3.476 1.00 95.12 82 GLN A N 1
ATOM 593 C CA . GLN A 1 82 ? 0.592 -12.921 -2.182 1.00 95.12 82 GLN A CA 1
ATOM 594 C C . GLN A 1 82 ? 0.925 -11.819 -1.169 1.00 95.12 82 GLN A C 1
ATOM 596 O O . GLN A 1 82 ? 0.461 -11.861 -0.026 1.00 95.12 82 GLN A O 1
ATOM 601 N N . ALA A 1 83 ? 1.694 -10.806 -1.576 1.00 94.62 83 ALA A N 1
ATOM 602 C CA . ALA A 1 83 ? 2.050 -9.694 -0.700 1.00 94.62 83 ALA A CA 1
ATOM 603 C C . ALA A 1 83 ? 0.814 -8.911 -0.231 1.00 94.62 83 ALA A C 1
ATOM 605 O O . ALA A 1 83 ? 0.732 -8.532 0.937 1.00 94.62 83 ALA A O 1
ATOM 606 N N . PHE A 1 84 ? -0.165 -8.702 -1.113 1.00 95.00 84 PHE A N 1
ATOM 607 C CA . PHE A 1 84 ? -1.415 -8.020 -0.791 1.00 95.00 84 PHE A CA 1
ATOM 608 C C . PHE A 1 84 ? -2.245 -8.799 0.235 1.00 95.00 84 PHE A C 1
ATOM 610 O O . PHE A 1 84 ? -2.758 -8.220 1.195 1.00 95.00 84 PHE A O 1
ATOM 617 N N . LEU A 1 85 ? -2.362 -10.120 0.063 1.00 92.94 85 LEU A N 1
ATOM 618 C CA . LEU A 1 85 ? -3.077 -10.985 1.002 1.00 92.94 85 LEU A CA 1
ATOM 619 C C . LEU A 1 85 ? -2.447 -10.954 2.398 1.00 92.94 85 LEU A C 1
ATOM 621 O O . LEU A 1 85 ? -3.169 -10.774 3.382 1.00 92.94 85 LEU A O 1
ATOM 625 N N . LEU A 1 86 ? -1.120 -11.087 2.476 1.00 91.31 86 LEU A N 1
ATOM 626 C CA . LEU A 1 86 ? -0.373 -11.048 3.735 1.00 91.31 86 LEU A CA 1
ATOM 627 C C . LEU A 1 86 ? -0.505 -9.689 4.426 1.00 91.31 86 LEU A C 1
ATOM 629 O O . LEU A 1 86 ? -0.843 -9.637 5.606 1.00 91.31 86 LEU A O 1
ATOM 633 N N . PHE A 1 87 ? -0.321 -8.598 3.680 1.00 89.69 87 PHE A N 1
ATOM 634 C CA . PHE A 1 87 ? -0.413 -7.245 4.221 1.00 89.69 87 PHE A CA 1
ATOM 635 C C . PHE A 1 87 ? -1.782 -6.970 4.849 1.00 89.69 87 PHE A C 1
ATOM 637 O O . PHE A 1 87 ? -1.853 -6.451 5.959 1.00 89.69 87 PHE A O 1
ATOM 644 N N . TRP A 1 88 ? -2.874 -7.363 4.183 1.00 85.25 88 TRP A N 1
ATOM 645 C CA . TRP A 1 88 ? -4.222 -7.156 4.724 1.00 85.25 88 TRP A CA 1
ATOM 646 C C . TRP A 1 88 ? -4.501 -7.996 5.968 1.00 85.25 88 TRP A C 1
ATOM 648 O O . TRP A 1 88 ? -5.119 -7.497 6.903 1.00 85.25 88 TRP A O 1
ATOM 658 N N . ARG A 1 89 ? -4.032 -9.249 6.004 1.00 85.88 89 ARG A N 1
ATOM 659 C CA . ARG A 1 89 ? -4.178 -10.108 7.187 1.00 85.88 89 ARG A CA 1
ATOM 660 C C . ARG A 1 89 ? -3.475 -9.493 8.396 1.00 85.88 89 ARG A C 1
ATOM 662 O O . ARG A 1 89 ? -4.038 -9.464 9.488 1.00 85.88 89 ARG A O 1
ATOM 669 N N . ASP A 1 90 ? -2.264 -8.986 8.194 1.00 83.00 90 ASP A N 1
ATOM 670 C CA . ASP A 1 90 ? -1.472 -8.380 9.262 1.00 83.00 90 ASP A CA 1
ATOM 671 C C . ASP A 1 90 ? -2.077 -7.033 9.710 1.00 83.00 90 ASP A C 1
ATOM 673 O O . ASP A 1 90 ? -2.099 -6.735 10.904 1.00 83.00 90 ASP A O 1
ATOM 677 N N . LEU A 1 91 ? -2.653 -6.255 8.784 1.00 78.00 91 LEU A N 1
ATOM 678 C CA . LEU A 1 91 ? -3.378 -5.016 9.092 1.00 78.00 91 LEU A CA 1
ATOM 679 C C . LEU A 1 91 ? -4.622 -5.283 9.957 1.00 78.00 91 LEU A C 1
ATOM 681 O O . LEU A 1 91 ? -4.873 -4.577 10.935 1.00 78.00 91 LEU A O 1
ATOM 685 N N . GLU A 1 92 ? -5.392 -6.322 9.623 1.00 79.38 92 GLU A N 1
ATOM 686 C CA . GLU A 1 92 ? -6.549 -6.751 10.413 1.00 79.38 92 GLU A CA 1
ATOM 687 C C . GLU A 1 92 ? -6.133 -7.254 11.796 1.00 79.38 92 GLU A C 1
ATOM 689 O O . GLU A 1 92 ? -6.748 -6.876 12.794 1.00 79.38 92 GLU A O 1
ATOM 694 N N . ALA A 1 93 ? -5.060 -8.044 11.878 1.00 77.19 93 ALA A N 1
ATOM 695 C CA . ALA A 1 93 ? -4.516 -8.516 13.146 1.00 77.19 93 ALA A CA 1
ATOM 696 C C . ALA A 1 93 ? -4.055 -7.353 14.041 1.00 77.19 93 ALA A C 1
ATOM 698 O O . ALA A 1 93 ? -4.399 -7.317 15.223 1.00 77.19 93 ALA A O 1
ATOM 699 N N . GLY A 1 94 ? -3.342 -6.372 13.479 1.00 76.56 94 GLY A N 1
ATOM 700 C CA . GLY A 1 94 ? -2.908 -5.169 14.191 1.00 76.56 94 GLY A CA 1
ATOM 701 C C . GLY A 1 94 ? -4.084 -4.338 14.706 1.00 76.56 94 GLY A C 1
ATOM 702 O O . GLY A 1 94 ? -4.098 -3.944 15.873 1.00 76.56 94 GLY A O 1
ATOM 703 N N . ARG A 1 95 ? -5.119 -4.144 13.878 1.00 78.75 95 ARG A N 1
ATOM 704 C CA . ARG A 1 95 ? -6.356 -3.454 14.280 1.00 78.75 95 ARG A CA 1
ATOM 705 C C . ARG A 1 95 ? -7.058 -4.174 15.432 1.00 78.75 95 ARG A C 1
ATOM 707 O O . ARG A 1 95 ? -7.481 -3.526 16.387 1.00 78.75 95 ARG A O 1
ATOM 714 N N . ASN A 1 96 ? -7.159 -5.499 15.362 1.00 78.31 96 ASN A N 1
ATOM 715 C CA . ASN A 1 96 ? -7.789 -6.304 16.406 1.00 78.31 96 ASN A CA 1
ATOM 716 C C . ASN A 1 96 ? -6.990 -6.242 17.718 1.00 78.31 96 ASN A C 1
ATOM 718 O O . ASN A 1 96 ? -7.573 -6.054 18.783 1.00 78.31 96 ASN A O 1
ATOM 722 N N . ALA A 1 97 ? -5.659 -6.334 17.650 1.00 79.38 97 ALA A N 1
ATOM 723 C CA . ALA A 1 97 ? -4.787 -6.208 18.816 1.00 79.38 97 ALA A CA 1
ATOM 724 C C . ALA A 1 97 ? -4.893 -4.819 19.469 1.00 79.38 97 ALA A C 1
ATOM 726 O O . ALA A 1 97 ? -5.013 -4.722 20.691 1.00 79.38 97 ALA A O 1
ATOM 727 N N . ALA A 1 98 ? -4.920 -3.751 18.665 1.00 79.06 98 ALA A N 1
ATOM 728 C CA . ALA A 1 98 ? -5.113 -2.389 19.155 1.00 79.06 98 ALA A CA 1
ATOM 729 C C . ALA A 1 98 ? -6.471 -2.218 19.858 1.00 79.06 98 ALA A C 1
ATOM 731 O O . ALA A 1 98 ? -6.533 -1.640 20.944 1.00 79.06 98 ALA A O 1
ATOM 732 N N . ALA A 1 99 ? -7.548 -2.773 19.291 1.00 81.62 99 ALA A N 1
ATOM 733 C CA . ALA A 1 99 ? -8.875 -2.746 19.905 1.00 81.62 99 ALA A CA 1
ATOM 734 C C . ALA A 1 99 ? -8.904 -3.478 21.261 1.00 81.62 99 ALA A C 1
ATOM 736 O O . ALA A 1 99 ? -9.452 -2.958 22.235 1.00 81.62 99 ALA A O 1
ATOM 737 N N . MET A 1 100 ? -8.263 -4.647 21.353 1.00 83.19 100 MET A N 1
ATOM 738 C CA . MET A 1 100 ? -8.152 -5.405 22.606 1.00 83.19 100 MET A CA 1
ATOM 739 C C . MET A 1 100 ? -7.357 -4.642 23.674 1.00 83.19 100 MET A C 1
ATOM 741 O O . MET A 1 100 ? -7.791 -4.570 24.823 1.00 83.19 100 MET A O 1
ATOM 745 N N . ALA A 1 101 ? -6.235 -4.019 23.302 1.00 83.81 101 ALA A N 1
ATOM 746 C CA . ALA A 1 101 ? -5.423 -3.221 24.221 1.00 83.81 101 ALA A CA 1
ATOM 747 C C . ALA A 1 101 ? -6.185 -1.998 24.767 1.00 83.81 101 ALA A C 1
ATOM 749 O O . ALA A 1 101 ? -6.086 -1.687 25.955 1.00 83.81 101 ALA A O 1
ATOM 750 N N . MET A 1 102 ? -6.992 -1.331 23.932 1.00 79.12 102 MET A N 1
ATOM 751 C CA . MET A 1 102 ? -7.858 -0.233 24.381 1.00 79.12 102 MET A CA 1
ATOM 752 C C . MET A 1 102 ? -8.916 -0.707 25.387 1.00 79.12 102 MET A C 1
ATOM 754 O O . MET A 1 102 ? -9.136 -0.040 26.399 1.00 79.12 102 MET A O 1
ATOM 758 N N . MET A 1 103 ? -9.539 -1.867 25.143 1.00 76.88 103 MET A N 1
ATOM 759 C CA . MET A 1 103 ? -10.523 -2.452 26.060 1.00 76.88 103 MET A CA 1
ATOM 760 C C . MET A 1 103 ? -9.899 -2.799 27.419 1.00 76.88 103 MET A C 1
ATOM 762 O O . MET A 1 103 ? -10.512 -2.544 28.456 1.00 76.88 103 MET A O 1
ATOM 766 N N . GLU A 1 104 ? -8.684 -3.348 27.429 1.00 73.12 104 GLU A N 1
ATOM 767 C CA . GLU A 1 104 ? -7.976 -3.685 28.668 1.00 73.12 104 GLU A CA 1
ATOM 768 C C . GLU A 1 104 ? -7.606 -2.427 29.471 1.00 73.12 104 GLU A C 1
ATOM 770 O O . GLU A 1 104 ? -7.907 -2.342 30.662 1.00 73.12 104 GLU A O 1
ATOM 775 N N . GLY A 1 105 ? -7.102 -1.380 28.809 1.00 73.81 105 GLY A N 1
ATOM 776 C CA . GLY A 1 105 ? -6.840 -0.089 29.457 1.00 73.81 105 GLY A CA 1
ATOM 777 C C . GLY A 1 105 ? -8.098 0.598 30.017 1.00 73.81 105 GLY A C 1
ATOM 778 O O . GLY A 1 105 ? -8.024 1.327 31.009 1.00 73.81 105 GLY A O 1
ATOM 779 N N . MET A 1 106 ? -9.275 0.359 29.425 1.00 68.06 106 MET A N 1
ATOM 780 C CA . MET A 1 106 ? -10.564 0.821 29.961 1.00 68.06 106 MET A CA 1
ATOM 781 C C . MET A 1 106 ? -10.997 0.040 31.209 1.00 68.06 106 MET A C 1
ATOM 783 O O . MET A 1 106 ? -11.505 0.652 32.150 1.00 68.06 106 MET A O 1
ATOM 787 N N . LYS A 1 107 ? -10.774 -1.281 31.258 1.00 60.22 107 LYS A N 1
ATOM 788 C CA . LYS A 1 107 ? -11.051 -2.101 32.452 1.00 60.22 107 LYS A CA 1
ATOM 789 C C . LYS A 1 107 ? -10.176 -1.697 33.636 1.00 60.22 107 LYS A C 1
ATOM 791 O O . LYS A 1 107 ? -10.675 -1.614 34.755 1.00 60.22 107 LYS A O 1
ATOM 796 N N . GLU A 1 108 ? -8.905 -1.384 33.395 1.00 56.47 108 GLU A N 1
ATOM 797 C CA . GLU A 1 108 ? -7.966 -0.975 34.445 1.00 56.47 108 GLU A CA 1
ATOM 798 C C . GLU A 1 108 ? -8.355 0.369 35.095 1.00 56.47 108 GLU A C 1
ATOM 800 O O . GLU A 1 108 ? -8.226 0.543 36.308 1.00 56.47 108 GLU A O 1
ATOM 805 N N . LYS A 1 109 ? -8.941 1.294 34.319 1.00 58.31 109 LYS A N 1
ATOM 806 C CA . LYS A 1 109 ? -9.487 2.570 34.822 1.00 58.31 109 LYS A CA 1
ATOM 807 C C . LYS A 1 109 ? -10.853 2.446 35.510 1.00 58.31 109 LYS A C 1
ATOM 809 O O . LYS A 1 109 ? -11.239 3.359 36.233 1.00 58.31 109 LYS A O 1
ATOM 814 N N . ALA A 1 110 ? -11.571 1.338 35.327 1.00 57.50 110 ALA A N 1
ATOM 815 C CA . ALA A 1 110 ? -12.899 1.096 35.896 1.00 57.50 110 ALA A CA 1
ATOM 816 C C . ALA A 1 110 ? -12.869 0.381 37.265 1.00 57.50 110 ALA A C 1
ATOM 818 O O . ALA A 1 110 ? -13.847 -0.256 37.661 1.00 57.50 110 ALA A O 1
ATOM 819 N N . LYS A 1 111 ? -11.762 0.467 38.018 1.00 53.16 111 LYS A N 1
ATOM 820 C CA . LYS A 1 111 ? -11.719 -0.022 39.405 1.00 53.16 111 LYS A CA 1
ATOM 821 C C . LYS A 1 111 ? -12.634 0.868 40.268 1.00 53.16 111 LYS A C 1
ATOM 823 O O . LYS A 1 111 ? -12.478 2.088 40.220 1.00 53.16 111 LYS A O 1
ATOM 828 N N . PRO A 1 112 ? -13.601 0.306 41.023 1.00 55.84 112 PRO A N 1
ATOM 829 C CA . PRO A 1 112 ? -14.659 1.094 41.649 1.00 55.84 112 PRO A CA 1
ATOM 830 C C . PRO A 1 112 ? -14.102 2.153 42.613 1.00 55.84 112 PRO A C 1
ATOM 832 O O . PRO A 1 112 ? -13.109 1.890 43.303 1.00 55.84 112 PRO A O 1
ATOM 835 N N . PRO A 1 113 ? -14.725 3.346 42.675 1.00 61.16 113 PRO A N 1
ATOM 836 C CA . PRO A 1 113 ? -14.275 4.427 43.538 1.00 61.16 113 PRO A CA 1
ATOM 837 C C . PRO A 1 113 ? -14.230 3.975 45.010 1.00 61.16 113 PRO A C 1
ATOM 839 O O . PRO A 1 113 ? -15.080 3.197 45.453 1.00 61.16 113 PRO A O 1
ATOM 842 N N . PRO A 1 114 ? -13.267 4.478 45.809 1.00 59.84 114 PRO A N 1
ATOM 843 C CA . PRO A 1 114 ? -13.009 4.016 47.179 1.00 59.84 114 PRO A CA 1
ATOM 844 C C . PRO A 1 114 ? -14.201 4.179 48.138 1.00 59.84 114 PRO A C 1
ATOM 846 O O . PRO A 1 114 ? -14.225 3.553 49.197 1.00 59.84 114 PRO A O 1
ATOM 849 N N . ALA A 1 115 ? -15.207 4.973 47.762 1.00 60.00 115 ALA A N 1
ATOM 850 C CA . ALA A 1 115 ? -16.451 5.135 48.508 1.00 60.00 115 ALA A CA 1
ATOM 851 C C . ALA A 1 115 ? -17.287 3.842 48.569 1.00 60.00 115 ALA A C 1
ATOM 853 O O . ALA A 1 115 ? -17.846 3.529 49.615 1.00 60.00 115 ALA A O 1
ATOM 854 N N . SER A 1 116 ? -17.318 3.042 47.500 1.00 62.50 116 SER A N 1
ATOM 855 C CA . SER A 1 116 ? -18.098 1.795 47.455 1.00 62.50 116 SER A CA 1
ATOM 856 C C . SER A 1 116 ? -17.477 0.680 48.302 1.00 62.50 116 SER A C 1
ATOM 858 O O . SER A 1 116 ? -18.183 -0.195 48.792 1.00 62.50 116 SER A O 1
ATOM 860 N N . ARG A 1 117 ? -16.155 0.732 48.517 1.00 60.78 117 ARG A N 1
ATOM 861 C CA . ARG A 1 117 ? -15.412 -0.269 49.297 1.00 60.78 117 ARG A CA 1
ATOM 862 C C . ARG A 1 117 ? -15.716 -0.172 50.794 1.00 60.78 117 ARG A C 1
ATOM 864 O O . ARG A 1 117 ? -15.894 -1.191 51.443 1.00 60.78 117 ARG A O 1
ATOM 871 N N . ARG A 1 118 ? -15.870 1.055 51.304 1.00 63.59 118 ARG A N 1
ATOM 872 C CA . ARG A 1 118 ? -16.201 1.328 52.714 1.00 63.59 118 ARG A CA 1
ATOM 873 C C . ARG A 1 118 ? -17.649 0.987 53.074 1.00 63.59 118 ARG A C 1
ATOM 875 O O . ARG A 1 118 ? -17.923 0.646 54.214 1.00 63.59 118 ARG A O 1
ATOM 882 N N . ILE A 1 119 ? -18.569 1.075 52.110 1.00 61.22 119 ILE A N 1
ATOM 883 C CA . ILE A 1 119 ? -19.983 0.716 52.316 1.00 61.22 119 ILE A CA 1
ATOM 884 C C . ILE A 1 119 ? -20.150 -0.811 52.329 1.00 61.22 119 ILE A C 1
ATOM 886 O O . ILE A 1 119 ? -20.915 -1.332 53.132 1.00 61.22 119 ILE A O 1
ATOM 890 N N . ALA A 1 120 ? -19.392 -1.536 51.497 1.00 62.09 120 ALA A N 1
ATOM 891 C CA . ALA A 1 120 ? -19.401 -3.000 51.478 1.00 62.09 120 ALA A CA 1
ATOM 892 C C . ALA A 1 120 ? -18.861 -3.619 52.784 1.00 62.09 120 ALA A C 1
ATOM 894 O O . ALA A 1 120 ? -19.393 -4.619 53.252 1.00 62.09 120 ALA A O 1
ATOM 895 N N . GLU A 1 121 ? -17.857 -2.995 53.406 1.00 63.94 121 GLU A N 1
ATOM 896 C CA . GLU A 1 121 ? -17.299 -3.430 54.698 1.00 63.94 121 GLU A CA 1
ATOM 897 C C . GLU A 1 121 ? -18.236 -3.160 55.890 1.00 63.94 121 GLU A C 1
ATOM 899 O O . GLU A 1 121 ? -18.052 -3.747 56.949 1.00 63.94 121 GLU A O 1
ATOM 904 N N . ALA A 1 122 ? -19.261 -2.315 55.727 1.00 60.41 122 ALA A N 1
ATOM 905 C CA . ALA A 1 122 ? -20.224 -1.984 56.781 1.00 60.41 122 ALA A CA 1
ATOM 906 C C . ALA A 1 122 ? -21.480 -2.882 56.791 1.00 60.41 122 ALA A C 1
ATOM 908 O O . ALA A 1 122 ? -22.339 -2.713 57.654 1.00 60.41 122 ALA A O 1
ATOM 909 N N . MET A 1 123 ? -21.616 -3.805 55.830 1.00 52.31 123 MET A N 1
ATOM 910 C CA . MET A 1 123 ? -22.775 -4.703 55.690 1.00 52.31 123 MET A CA 1
ATOM 911 C C . MET A 1 123 ? -22.461 -6.182 55.989 1.00 52.31 123 MET A C 1
ATOM 913 O O . MET A 1 123 ? -23.272 -7.045 55.654 1.00 52.31 123 MET A O 1
ATOM 917 N N . THR A 1 124 ? -21.305 -6.478 56.594 1.00 59.38 124 THR A N 1
ATOM 918 C CA . THR A 1 124 ? -20.906 -7.835 57.028 1.00 59.38 124 THR A CA 1
ATOM 919 C C . THR A 1 124 ? -20.863 -7.894 58.546 1.00 59.38 124 THR A C 1
ATOM 921 O O . THR A 1 124 ? -21.256 -8.943 59.097 1.00 59.38 124 THR A O 1
#

pLDDT: mean 78.6, std 19.36, range [34.44, 96.94]

Foldseek 3Di:
DDPPPVLLPQLADDDDDDPVVLSLLVNLLVLCVVLVQPFDPQLSVQLSVQCVVDDPVPLVSNLVSSCVRRPDDPVCNVVSVVSSVVSVVVSVVNVVVNVVVVVVVVVVVVPPDVVVVVVVVVPD

Sequence (124 aa):
MSDLASAATVAGLSGAGGGALAANLLAFARLLRRAGLPVGATDTLSALEALTQIDIGDRRQVHAALRAVMVHRREHFELFDQAFLLFWRDLEAGRNAAAMAMMEGMKEKAKPPPASRRIAEAMT